Protein AF-A0AA36XJ83-F1 (afdb_monomer_lite)

Foldseek 3Di:
DPPPPPPDDPVNVLVVVQVVVCVVQVQWHWDWDQDPVGIDIDIDGNDDDD

pLDDT: mean 77.95, std 14.91, range [43.69, 91.56]

Structure (mmCIF, N/CA/C/O backbone):
data_AF-A0AA36XJ83-F1
#
_entry.id   AF-A0AA36XJ83-F1
#
loop_
_atom_site.group_PDB
_atom_site.id
_atom_site.type_symbol
_atom_site.label_atom_id
_atom_site.label_alt_id
_atom_site.label_comp_id
_atom_site.label_asym_id
_atom_site.label_entity_id
_atom_site.label_seq_id
_atom_site.pdbx_PDB_ins_code
_atom_site.Cartn_x
_atom_site.Cartn_y
_atom_site.Cartn_z
_atom_site.occupancy
_atom_site.B_iso_or_equiv
_atom_site.auth_seq_id
_atom_site.auth_comp_id
_atom_site.auth_asym_id
_atom_site.auth_atom_id
_atom_site.pdbx_PDB_model_num
ATOM 1 N N . MET A 1 1 ? 12.345 17.554 -25.619 1.00 43.69 1 MET A N 1
ATOM 2 C CA . MET A 1 1 ? 12.240 17.136 -24.204 1.00 43.69 1 MET A CA 1
ATOM 3 C C . MET A 1 1 ? 12.890 15.770 -24.062 1.00 43.69 1 MET A C 1
ATOM 5 O O . MET A 1 1 ? 12.430 14.837 -24.705 1.00 43.69 1 MET A O 1
ATOM 9 N N . LYS A 1 2 ? 13.989 15.650 -23.306 1.00 44.69 2 LYS A N 1
ATOM 10 C CA . LYS A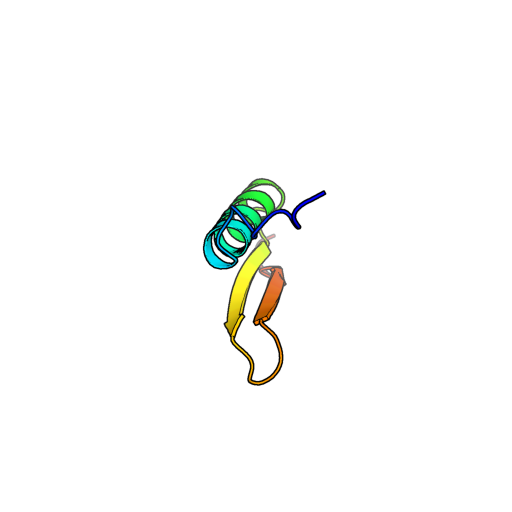 1 2 ? 14.498 14.326 -22.908 1.00 44.69 2 LYS A CA 1
ATOM 11 C C . LYS A 1 2 ? 13.459 13.705 -21.964 1.00 44.69 2 LYS A C 1
ATOM 13 O O . LYS A 1 2 ? 12.953 14.450 -21.123 1.00 44.69 2 LYS A O 1
ATOM 18 N N . PRO A 1 3 ? 13.117 12.411 -22.088 1.00 52.34 3 PRO A N 1
ATOM 19 C CA . PRO A 1 3 ? 12.237 11.783 -21.117 1.00 52.34 3 PRO A CA 1
ATOM 20 C C . PRO A 1 3 ? 12.897 11.926 -19.746 1.00 52.34 3 PRO A C 1
ATOM 22 O O . PRO A 1 3 ? 14.098 11.673 -19.606 1.00 52.34 3 PRO A O 1
ATOM 25 N N . PHE A 1 4 ? 12.134 12.393 -18.758 1.00 50.72 4 PHE A N 1
ATOM 26 C CA . PHE A 1 4 ? 12.545 12.319 -17.365 1.00 50.72 4 PHE A CA 1
ATOM 27 C C . PHE A 1 4 ? 12.836 10.843 -17.080 1.00 50.72 4 PHE A C 1
ATOM 29 O O . PHE A 1 4 ? 11.923 10.031 -16.960 1.00 50.72 4 PHE A O 1
ATOM 36 N N . LYS A 1 5 ? 14.122 10.471 -17.048 1.00 48.88 5 LYS A N 1
ATOM 37 C CA . LYS A 1 5 ? 14.557 9.217 -16.432 1.00 48.88 5 LYS A CA 1
ATOM 38 C C . LYS A 1 5 ? 13.978 9.252 -15.024 1.00 48.88 5 LYS A C 1
ATOM 40 O O . LYS A 1 5 ? 14.261 10.212 -14.318 1.00 48.88 5 LYS A O 1
ATOM 45 N N . ASN A 1 6 ? 13.145 8.273 -14.670 1.00 53.81 6 ASN A N 1
ATOM 46 C CA . ASN A 1 6 ? 12.568 8.100 -13.335 1.00 53.81 6 ASN A CA 1
ATOM 47 C C . ASN A 1 6 ? 13.622 8.415 -12.258 1.00 53.81 6 ASN A C 1
ATOM 49 O O . ASN A 1 6 ? 14.494 7.594 -11.986 1.00 53.81 6 ASN A O 1
ATOM 53 N N . CYS A 1 7 ? 13.577 9.625 -11.689 1.00 54.66 7 CYS A N 1
ATOM 54 C CA . CYS A 1 7 ? 14.529 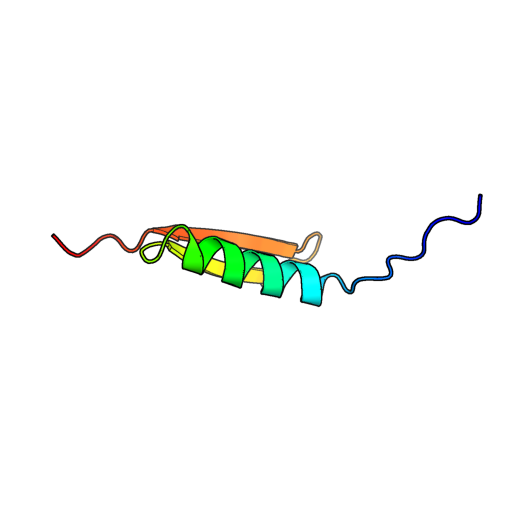10.078 -10.668 1.00 54.66 7 CYS A CA 1
ATOM 55 C C . CYS A 1 7 ? 14.197 9.520 -9.278 1.00 54.66 7 CYS A C 1
ATOM 57 O O . CYS A 1 7 ? 14.938 9.751 -8.329 1.00 54.66 7 CYS A O 1
ATOM 59 N N . PHE A 1 8 ? 13.102 8.774 -9.162 1.00 58.78 8 PHE A N 1
ATOM 60 C CA . PHE A 1 8 ? 12.711 8.066 -7.957 1.00 58.78 8 PHE A CA 1
ATOM 61 C C . PHE A 1 8 ? 12.691 6.576 -8.270 1.00 58.78 8 PHE A C 1
ATOM 63 O O . PHE A 1 8 ? 12.074 6.146 -9.248 1.00 58.78 8 PHE A O 1
ATOM 70 N N . SER A 1 9 ? 13.407 5.792 -7.465 1.00 73.81 9 SER A N 1
ATOM 71 C CA . SER A 1 9 ? 13.367 4.340 -7.584 1.00 73.81 9 SER A CA 1
ATOM 72 C C . SER A 1 9 ? 11.951 3.856 -7.273 1.00 73.81 9 SER A C 1
ATOM 74 O O . SER A 1 9 ? 11.284 4.384 -6.381 1.00 73.81 9 SER A O 1
ATOM 76 N N . SER A 1 10 ? 11.482 2.832 -7.983 1.00 75.44 10 SER A N 1
ATOM 77 C CA . SER A 1 10 ? 10.178 2.218 -7.704 1.00 75.44 10 SER A CA 1
ATOM 78 C C . SER A 1 10 ? 10.061 1.781 -6.237 1.00 75.44 10 SER A C 1
ATOM 80 O O . SER A 1 10 ? 9.000 1.905 -5.636 1.00 75.44 10 SER A O 1
ATOM 82 N N . LEU A 1 11 ? 11.181 1.368 -5.631 1.00 80.94 11 LEU A N 1
ATOM 83 C CA . LEU A 1 11 ? 11.282 1.008 -4.216 1.00 80.94 11 LEU A CA 1
ATOM 84 C C . LEU A 1 11 ? 10.960 2.181 -3.282 1.00 80.94 11 LEU A C 1
ATOM 86 O O . LEU A 1 11 ? 10.201 2.006 -2.334 1.00 80.94 11 LEU A O 1
ATOM 90 N N . PHE A 1 12 ? 11.456 3.386 -3.583 1.00 85.19 12 PHE A N 1
ATOM 91 C CA . PHE A 1 12 ? 11.131 4.575 -2.796 1.00 85.19 12 PHE A CA 1
ATOM 92 C C . PHE A 1 12 ? 9.625 4.860 -2.801 1.00 85.19 12 PHE A C 1
ATOM 94 O O . PHE A 1 12 ? 9.042 5.112 -1.750 1.00 85.19 12 PHE A O 1
ATOM 101 N N . PHE A 1 13 ? 8.977 4.775 -3.968 1.00 85.44 13 PHE A N 1
ATOM 102 C CA . PHE A 1 13 ? 7.528 4.962 -4.059 1.00 85.44 13 PHE A CA 1
ATOM 103 C C . PHE A 1 13 ? 6.754 3.902 -3.280 1.00 85.44 13 PHE A C 1
ATOM 105 O O . PHE A 1 13 ? 5.764 4.228 -2.625 1.00 85.44 13 PHE A O 1
ATOM 112 N N . ILE A 1 14 ? 7.202 2.647 -3.331 1.00 86.81 14 ILE A N 1
ATOM 113 C CA . ILE A 1 14 ? 6.578 1.546 -2.598 1.00 86.81 14 ILE A CA 1
ATOM 114 C C . ILE A 1 14 ? 6.641 1.811 -1.091 1.00 86.81 14 ILE A C 1
ATOM 116 O O . ILE A 1 14 ? 5.619 1.706 -0.412 1.00 86.81 14 ILE A O 1
ATOM 120 N N . ASP A 1 15 ? 7.809 2.180 -0.570 1.00 87.81 15 ASP A N 1
ATOM 121 C CA . ASP A 1 15 ? 7.993 2.401 0.864 1.00 87.81 15 ASP A CA 1
ATOM 122 C C . ASP A 1 15 ? 7.273 3.662 1.347 1.00 87.81 15 ASP A C 1
ATOM 124 O O . ASP A 1 15 ? 6.557 3.609 2.347 1.00 87.81 15 ASP A O 1
ATOM 128 N N . PHE A 1 16 ? 7.344 4.756 0.581 1.00 90.25 16 PHE A N 1
ATOM 129 C CA . PHE A 1 16 ? 6.565 5.965 0.851 1.00 90.25 16 PHE A CA 1
ATOM 130 C C . PHE A 1 16 ? 5.061 5.666 0.923 1.00 90.25 16 PHE A C 1
ATOM 132 O O . PHE A 1 16 ? 4.381 6.090 1.854 1.00 90.25 16 PHE A O 1
ATOM 139 N N . THR A 1 17 ? 4.538 4.901 -0.0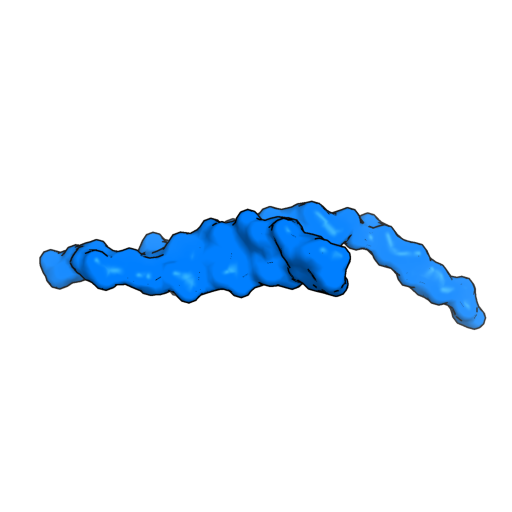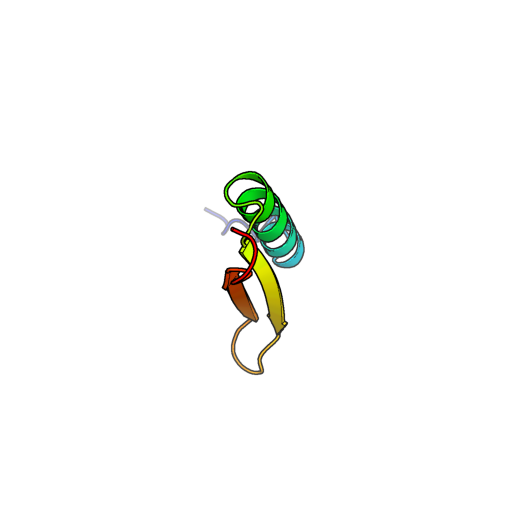39 1.00 89.44 17 THR A N 1
ATOM 140 C CA . THR A 1 17 ? 3.105 4.580 -0.105 1.00 89.44 17 THR A CA 1
ATOM 141 C C . THR A 1 17 ? 2.664 3.717 1.078 1.00 89.44 17 THR A C 1
ATOM 143 O O . THR A 1 17 ? 1.602 3.962 1.650 1.00 89.44 17 THR A O 1
ATOM 146 N N . LYS A 1 18 ? 3.472 2.726 1.484 1.00 89.56 18 LYS A N 1
ATOM 147 C CA . LYS A 1 18 ? 3.185 1.910 2.677 1.00 89.56 18 LYS A CA 1
ATOM 148 C C . LYS A 1 18 ? 3.120 2.763 3.941 1.00 89.56 18 LYS A C 1
ATOM 150 O O . LYS A 1 18 ? 2.198 2.583 4.738 1.00 89.56 18 LYS A O 1
ATOM 155 N N . GLU A 1 19 ? 4.080 3.670 4.116 1.00 90.44 19 GLU A N 1
ATOM 156 C CA . GLU A 1 19 ? 4.160 4.540 5.291 1.00 90.44 19 GLU A CA 1
ATOM 157 C C . GLU A 1 19 ? 2.972 5.507 5.333 1.00 90.44 19 GLU A C 1
ATOM 159 O O . GLU A 1 19 ? 2.256 5.577 6.330 1.00 90.44 19 GLU A O 1
ATOM 164 N N . TYR A 1 20 ? 2.688 6.170 4.209 1.00 91.56 20 TYR A N 1
ATOM 165 C CA . TYR A 1 20 ? 1.568 7.100 4.087 1.00 91.56 20 TYR A CA 1
ATOM 166 C C . TYR A 1 20 ? 0.221 6.441 4.420 1.00 91.56 20 TYR A C 1
ATOM 168 O O . TYR A 1 20 ? -0.566 6.973 5.204 1.00 91.56 20 TYR A O 1
ATOM 176 N N . ILE A 1 21 ? -0.036 5.245 3.880 1.00 89.56 21 ILE A N 1
ATOM 177 C CA . ILE A 1 21 ? -1.271 4.506 4.169 1.00 89.56 21 ILE A CA 1
ATOM 178 C C . ILE A 1 21 ? -1.330 4.045 5.629 1.00 89.56 21 ILE A C 1
ATOM 180 O O . ILE A 1 21 ? -2.400 4.120 6.232 1.00 89.56 21 ILE A O 1
ATOM 184 N N . SER A 1 22 ? -0.2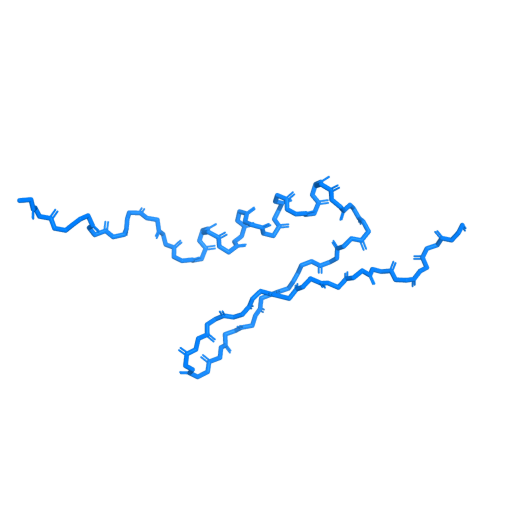08 3.620 6.217 1.00 85.81 22 SER A N 1
ATOM 185 C CA . SER A 1 22 ? -0.158 3.212 7.630 1.00 85.81 22 SER A CA 1
ATOM 186 C C . SER A 1 22 ? -0.482 4.372 8.579 1.00 85.81 22 SER A C 1
ATOM 188 O O . SER A 1 22 ? -1.123 4.159 9.606 1.00 85.81 22 SER A O 1
ATOM 190 N N . GLN A 1 23 ? -0.099 5.603 8.223 1.00 88.88 23 GLN A N 1
ATOM 191 C CA . GLN A 1 23 ? -0.439 6.806 8.992 1.00 88.88 23 GLN A CA 1
ATOM 192 C C . GLN A 1 23 ? -1.922 7.175 8.877 1.00 88.88 23 GLN A C 1
ATOM 194 O O . GLN A 1 23 ? -2.553 7.506 9.880 1.00 88.88 23 GLN A O 1
ATOM 199 N N . LEU A 1 24 ? -2.493 7.104 7.670 1.00 91.12 24 LEU A N 1
ATOM 200 C CA . LEU A 1 24 ? -3.909 7.410 7.441 1.00 91.12 24 LEU A CA 1
ATOM 201 C C . LEU A 1 24 ? -4.848 6.363 8.042 1.00 91.12 24 LEU A C 1
ATOM 203 O O . LEU A 1 24 ? -5.921 6.693 8.547 1.00 91.12 24 LEU A O 1
ATOM 207 N N . TYR A 1 25 ? -4.451 5.095 7.974 1.00 89.44 25 TYR A N 1
ATOM 208 C CA . TYR A 1 25 ? -5.259 3.966 8.399 1.00 89.44 25 TYR A CA 1
ATOM 209 C C . TYR A 1 25 ? -4.426 3.045 9.295 1.00 89.44 25 TYR A C 1
ATOM 211 O O . TYR A 1 25 ? -3.959 2.003 8.837 1.00 89.44 25 TYR A O 1
ATOM 219 N N . PRO A 1 26 ? -4.295 3.353 10.600 1.00 85.44 26 PRO A N 1
ATOM 220 C CA . PRO A 1 26 ? -3.482 2.560 11.533 1.00 85.44 26 PRO A CA 1
ATOM 221 C C . PRO A 1 26 ? -3.920 1.091 11.655 1.00 85.44 26 PRO A C 1
ATOM 223 O O . PRO A 1 26 ? -3.168 0.226 12.103 1.00 85.44 26 PRO A O 1
ATOM 226 N N . THR A 1 27 ? -5.164 0.798 11.267 1.00 89.06 27 THR A N 1
ATOM 227 C CA . THR A 1 27 ? -5.735 -0.554 11.242 1.00 89.06 27 THR A CA 1
ATOM 228 C C . THR A 1 27 ? -5.476 -1.295 9.931 1.00 89.06 27 THR A C 1
ATOM 230 O O . THR A 1 27 ? -5.810 -2.473 9.829 1.00 89.06 27 THR A O 1
ATOM 233 N N . VAL A 1 28 ? -4.883 -0.651 8.927 1.00 88.00 28 VAL A N 1
ATOM 234 C CA . VAL A 1 28 ? -4.564 -1.242 7.627 1.00 88.00 28 VAL A CA 1
ATOM 235 C C . VAL A 1 28 ? -3.085 -1.593 7.585 1.00 88.00 28 VAL A C 1
ATOM 237 O O . VAL A 1 28 ? -2.211 -0.767 7.824 1.00 88.00 28 VAL A O 1
ATOM 240 N N . ARG A 1 29 ? -2.795 -2.846 7.249 1.00 87.44 29 ARG A N 1
ATOM 241 C CA . ARG A 1 29 ? -1.446 -3.328 6.982 1.00 87.44 29 ARG A CA 1
ATOM 242 C C . ARG A 1 29 ? -1.192 -3.260 5.481 1.00 87.44 29 ARG A C 1
ATOM 244 O O . ARG A 1 29 ? -1.905 -3.895 4.710 1.00 87.44 29 ARG A O 1
ATOM 251 N N . ALA A 1 30 ? -0.157 -2.534 5.078 1.00 89.38 30 ALA A N 1
ATOM 252 C CA . ALA A 1 30 ? 0.331 -2.547 3.706 1.00 89.38 30 ALA A CA 1
ATOM 253 C C . ALA A 1 30 ? 1.418 -3.623 3.532 1.00 89.38 30 ALA A C 1
ATOM 255 O O . ALA A 1 30 ? 2.302 -3.776 4.378 1.00 89.38 30 ALA A O 1
ATOM 256 N N . SER A 1 31 ? 1.380 -4.369 2.432 1.00 88.88 31 SER A N 1
ATOM 257 C CA . SER A 1 31 ? 2.445 -5.293 2.035 1.00 88.88 31 SER A CA 1
ATOM 258 C C . SER A 1 31 ? 2.730 -5.173 0.544 1.00 88.88 31 SER A C 1
ATOM 260 O O . SER A 1 31 ? 1.870 -4.780 -0.236 1.00 88.88 31 SER A O 1
ATOM 262 N N . TRP A 1 32 ? 3.961 -5.471 0.145 1.00 88.56 32 TRP A N 1
ATOM 263 C CA . TRP A 1 32 ? 4.379 -5.455 -1.253 1.00 88.56 32 TRP A CA 1
ATOM 264 C C . TRP A 1 32 ? 4.820 -6.854 -1.656 1.00 88.56 32 TRP A C 1
ATOM 266 O O . TRP A 1 32 ? 5.480 -7.538 -0.871 1.00 88.56 32 TRP A O 1
ATOM 276 N N . ARG A 1 33 ? 4.457 -7.271 -2.868 1.00 86.75 33 ARG A N 1
ATOM 277 C CA . ARG A 1 33 ? 4.967 -8.494 -3.486 1.00 86.75 33 ARG A CA 1
ATOM 278 C C . ARG A 1 33 ? 5.385 -8.187 -4.913 1.00 86.75 33 ARG A C 1
ATOM 280 O O . ARG A 1 33 ? 4.607 -7.604 -5.667 1.00 86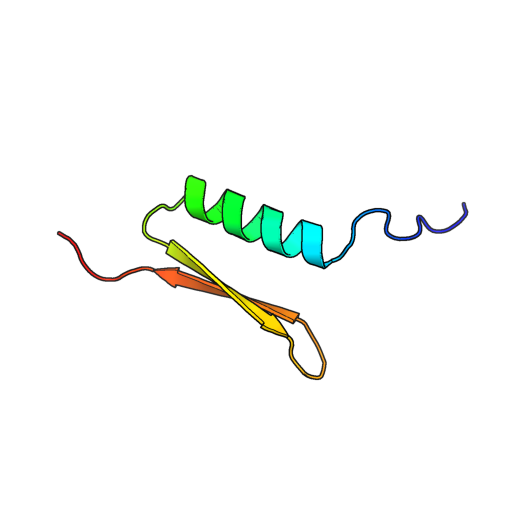.75 33 ARG A O 1
ATOM 287 N N . SER A 1 34 ? 6.590 -8.615 -5.268 1.00 82.94 34 SER A N 1
ATOM 288 C CA . SER A 1 34 ? 7.049 -8.572 -6.650 1.00 82.94 34 SER A CA 1
ATOM 289 C C . SER A 1 34 ? 6.493 -9.771 -7.410 1.00 82.94 34 SER A C 1
ATOM 291 O O . SER A 1 34 ? 6.626 -10.910 -6.955 1.00 82.94 34 SER A O 1
ATOM 293 N N . GLY A 1 35 ? 5.796 -9.510 -8.512 1.00 82.69 35 GLY A N 1
ATOM 294 C CA . GLY A 1 35 ? 5.272 -10.526 -9.419 1.00 82.69 35 GLY A CA 1
ATOM 295 C C . GLY A 1 35 ? 6.115 -10.634 -10.688 1.00 82.69 35 GLY A C 1
ATOM 296 O O . GLY A 1 35 ? 6.951 -9.783 -10.972 1.00 82.69 35 GLY A O 1
ATOM 297 N N . LEU A 1 36 ? 5.869 -11.684 -11.476 1.00 77.31 36 LEU A N 1
ATOM 298 C CA . LEU A 1 36 ? 6.596 -11.943 -12.727 1.00 77.31 36 LEU A CA 1
ATOM 299 C C . LEU A 1 36 ? 6.381 -10.849 -13.788 1.00 77.31 36 LEU A C 1
ATOM 301 O O . LEU A 1 36 ? 7.289 -10.574 -14.564 1.00 77.31 36 LEU A O 1
ATOM 305 N N . GLU A 1 37 ? 5.200 -10.223 -13.807 1.00 79.69 37 GLU A N 1
ATOM 306 C CA . GLU A 1 37 ? 4.842 -9.179 -14.780 1.00 79.69 37 GLU A CA 1
ATOM 307 C C . GLU A 1 37 ? 4.667 -7.791 -14.153 1.00 79.69 37 GLU A C 1
ATOM 309 O O . GLU A 1 37 ? 4.723 -6.781 -14.854 1.00 79.69 37 GLU A O 1
ATOM 314 N N . SER A 1 38 ? 4.417 -7.709 -12.844 1.00 77.31 38 SER A N 1
ATOM 315 C CA . SER A 1 38 ? 4.156 -6.448 -12.142 1.00 77.31 38 SER A CA 1
ATOM 316 C C . SER A 1 38 ? 4.341 -6.584 -10.635 1.00 77.31 38 SER A C 1
ATOM 318 O O . SER A 1 38 ? 4.120 -7.647 -10.054 1.00 77.31 38 SER A O 1
ATOM 320 N N . ASP A 1 39 ? 4.702 -5.473 -10.002 1.00 81.62 39 ASP A N 1
ATOM 321 C CA . ASP A 1 39 ? 4.741 -5.329 -8.552 1.00 81.62 39 ASP A CA 1
ATOM 322 C C . ASP A 1 39 ? 3.352 -4.960 -8.015 1.00 81.62 39 ASP A C 1
ATOM 324 O O . ASP A 1 39 ? 2.685 -4.071 -8.545 1.00 81.62 39 ASP A O 1
ATOM 328 N N . PHE A 1 40 ? 2.931 -5.604 -6.926 1.00 85.12 40 PHE A N 1
ATOM 329 C CA . PHE A 1 40 ? 1.626 -5.376 -6.307 1.00 85.12 40 PHE A CA 1
ATOM 330 C C . PHE A 1 40 ? 1.767 -4.873 -4.869 1.00 85.12 40 PHE A C 1
ATOM 332 O O . PHE A 1 40 ? 2.553 -5.400 -4.076 1.00 85.12 40 PHE A O 1
ATOM 339 N N . LEU A 1 41 ? 0.961 -3.867 -4.524 1.00 88.38 41 LEU A N 1
ATOM 340 C CA . LEU A 1 41 ? 0.750 -3.378 -3.161 1.00 88.38 41 LEU A CA 1
ATOM 341 C C . LEU A 1 41 ? -0.606 -3.881 -2.659 1.00 88.38 41 LEU A C 1
ATOM 343 O O . LEU A 1 41 ? -1.642 -3.602 -3.257 1.00 88.38 41 LEU A O 1
ATOM 347 N N . PHE A 1 42 ? -0.588 -4.619 -1.556 1.00 89.56 42 PHE A N 1
ATOM 348 C CA . PHE A 1 42 ? -1.769 -5.168 -0.902 1.00 89.56 42 PHE A CA 1
ATOM 349 C C . PHE A 1 42 ? -2.044 -4.405 0.385 1.00 89.56 42 PHE A C 1
ATOM 351 O O . PHE A 1 42 ? -1.128 -4.160 1.172 1.00 89.56 42 PHE A O 1
ATOM 358 N N . PHE A 1 43 ? -3.312 -4.085 0.620 1.00 89.31 43 PHE A N 1
ATOM 359 C CA . PHE A 1 43 ? -3.773 -3.404 1.822 1.00 89.31 43 PHE A CA 1
ATOM 360 C C . PHE A 1 43 ? -4.805 -4.278 2.522 1.00 89.31 43 PHE A C 1
ATOM 362 O O . PHE A 1 43 ? -5.884 -4.532 1.990 1.00 89.31 43 PHE A O 1
ATOM 369 N N . GLU A 1 44 ? -4.467 -4.747 3.716 1.00 89.69 44 GLU A N 1
ATOM 370 C CA . GLU A 1 44 ? -5.308 -5.643 4.503 1.00 89.69 44 GLU A CA 1
ATOM 371 C C . GLU A 1 44 ? -5.765 -4.924 5.767 1.00 89.69 44 GLU A C 1
ATOM 373 O O . GLU A 1 44 ? -4.951 -4.496 6.588 1.00 89.69 44 GLU A O 1
ATOM 378 N N . LYS A 1 45 ? -7.078 -4.796 5.957 1.00 85.25 45 LYS A N 1
ATOM 379 C CA . LYS A 1 45 ? -7.631 -4.297 7.216 1.00 85.25 45 LYS A CA 1
ATOM 380 C C . LYS A 1 45 ? -7.451 -5.373 8.287 1.00 85.25 45 LYS A C 1
ATOM 382 O O . LYS A 1 45 ? -7.955 -6.482 8.133 1.00 85.25 45 LYS A O 1
ATOM 387 N N . ARG A 1 46 ? -6.790 -5.044 9.397 1.00 73.81 46 ARG A N 1
ATOM 388 C CA . ARG A 1 46 ? -6.821 -5.865 10.612 1.00 73.81 46 ARG A CA 1
ATOM 389 C C . ARG A 1 46 ? -8.266 -5.889 11.118 1.00 73.81 46 ARG A C 1
ATOM 391 O O . ARG A 1 46 ? -8.765 -4.896 11.642 1.00 73.81 46 ARG A O 1
ATOM 398 N N . GLN A 1 47 ? -8.971 -6.993 10.891 1.00 65.50 47 GLN A N 1
ATOM 399 C CA . GLN A 1 47 ? -10.250 -7.257 11.545 1.00 65.50 47 GLN A CA 1
ATOM 400 C C . GLN A 1 47 ? -9.960 -7.730 12.980 1.00 65.50 47 GLN A C 1
ATOM 402 O O . GLN A 1 47 ? -9.291 -8.742 13.169 1.00 65.50 47 GLN A O 1
ATOM 407 N N . GLY A 1 48 ? -10.431 -6.962 13.967 1.00 67.56 48 GLY A N 1
ATOM 408 C CA . GLY A 1 48 ? -10.111 -7.085 15.399 1.00 67.56 48 GLY A CA 1
ATOM 409 C C . GLY A 1 48 ? -9.253 -5.889 15.816 1.00 67.56 48 GLY A C 1
ATOM 410 O O . GLY A 1 48 ? -8.107 -5.780 15.396 1.00 67.56 48 GLY A O 1
ATOM 411 N N . VAL A 1 49 ? -9.783 -4.878 16.501 1.00 52.78 49 VAL A N 1
ATOM 412 C CA . VAL A 1 49 ? -10.335 -4.914 17.863 1.00 52.78 49 VAL A CA 1
ATOM 413 C C . VAL A 1 49 ? -11.521 -3.938 17.953 1.00 52.78 49 VAL A C 1
ATOM 415 O O . VAL A 1 49 ? -11.421 -2.815 17.457 1.00 52.78 49 VAL A O 1
ATOM 418 N N . VAL A 1 50 ? -12.634 -4.400 18.534 1.00 46.41 50 VAL A N 1
ATOM 419 C CA . VAL A 1 50 ? -13.658 -3.543 19.162 1.00 46.41 50 VAL A CA 1
ATOM 420 C C . VAL A 1 50 ? -13.107 -3.082 20.500 1.00 46.41 50 VAL A C 1
ATOM 422 O O . VAL A 1 50 ? -12.581 -3.969 21.210 1.00 46.41 50 VAL A O 1
#

Radius of gyration: 14.49 Å; chains: 1; bounding box: 28×29×43 Å

Organism: NCBI:txid997348

Secondary structure (DSSP, 8-state):
------SS-HHHHHHHHHHHHHHH-TTEEEEEEE-SS-EEEEEEE-----

Sequence (50 aa):
MKPFKNCFSSLFFIDFTKEYISQLYPTVRASWRSGLESDFLFFEKRQGVV